Protein AF-A0A962WCU5-F1 (afdb_monomer)

Structure (mmCIF, N/CA/C/O backbone):
data_AF-A0A962WCU5-F1
#
_entry.id   AF-A0A962WCU5-F1
#
loop_
_atom_site.group_PDB
_atom_site.id
_atom_site.type_symbol
_atom_site.label_atom_id
_atom_site.label_alt_id
_atom_site.label_comp_id
_atom_site.label_asym_id
_atom_site.label_entity_id
_atom_site.label_seq_id
_atom_site.pdbx_PDB_ins_code
_atom_site.Cartn_x
_atom_site.Cartn_y
_atom_site.Cartn_z
_atom_site.occupancy
_a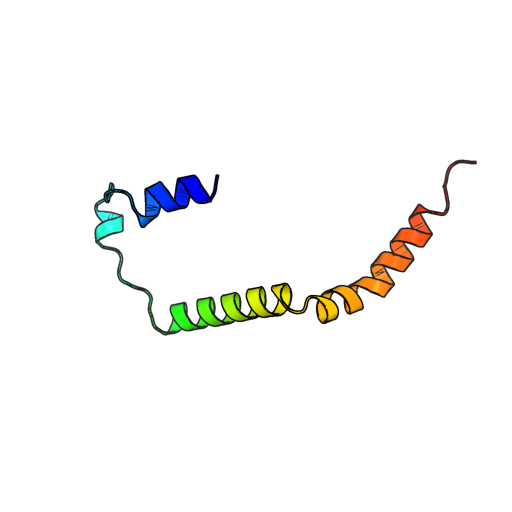tom_site.B_iso_or_equiv
_atom_site.auth_seq_id
_atom_site.auth_comp_id
_atom_site.auth_asym_id
_atom_site.auth_atom_id
_atom_site.pdbx_PDB_model_num
ATOM 1 N N . TYR A 1 1 ? -0.910 14.565 -8.980 1.00 89.38 1 TYR A N 1
ATOM 2 C CA . TYR A 1 1 ? 0.509 14.364 -9.346 1.00 89.38 1 TYR A CA 1
ATOM 3 C C . TYR A 1 1 ? 0.819 12.932 -9.786 1.00 89.38 1 TYR A C 1
ATOM 5 O O . TYR A 1 1 ? 1.323 12.772 -10.891 1.00 89.38 1 TYR A O 1
ATOM 13 N N . THR A 1 2 ? 0.459 11.894 -9.019 1.00 92.81 2 THR A N 1
ATOM 14 C CA . THR A 1 2 ? 0.771 10.482 -9.348 1.00 92.81 2 THR A CA 1
ATOM 15 C C . THR A 1 2 ? 0.277 10.026 -10.725 1.00 92.81 2 THR A C 1
ATOM 17 O O . THR A 1 2 ? 1.045 9.447 -11.482 1.00 92.81 2 THR A O 1
ATOM 20 N N . LEU A 1 3 ? -0.960 10.359 -11.112 1.00 93.12 3 LEU A N 1
ATOM 21 C CA . LEU A 1 3 ? -1.503 9.977 -12.427 1.00 93.12 3 LEU A CA 1
ATOM 22 C C . LEU A 1 3 ? -0.732 10.596 -13.608 1.00 93.12 3 LEU A C 1
ATOM 24 O O . LEU A 1 3 ? -0.516 9.947 -14.628 1.00 93.12 3 LEU A O 1
ATOM 28 N N . TRP A 1 4 ? -0.279 11.843 -13.463 1.00 94.38 4 TRP A N 1
ATOM 29 C CA . TRP A 1 4 ? 0.517 12.523 -14.489 1.00 94.38 4 TRP A CA 1
ATOM 30 C C . TRP A 1 4 ? 1.917 11.909 -14.621 1.00 94.38 4 TRP A C 1
ATOM 32 O O . TRP A 1 4 ? 2.413 11.736 -15.733 1.00 94.38 4 TRP A O 1
ATOM 42 N N . MET A 1 5 ? 2.517 11.518 -13.493 1.00 94.19 5 MET A N 1
ATOM 43 C CA . MET A 1 5 ? 3.775 10.773 -13.464 1.00 94.19 5 MET A CA 1
ATOM 44 C C . MET A 1 5 ? 3.633 9.407 -14.149 1.00 94.19 5 MET A C 1
ATOM 46 O O . MET A 1 5 ? 4.417 9.119 -15.045 1.00 94.19 5 MET A O 1
ATOM 50 N N . VAL A 1 6 ? 2.613 8.606 -13.808 1.00 93.75 6 VAL A N 1
ATOM 51 C CA . VAL A 1 6 ? 2.364 7.288 -14.432 1.00 93.75 6 VAL A CA 1
ATOM 52 C C . VAL A 1 6 ? 2.251 7.406 -15.952 1.00 93.75 6 VAL A C 1
ATOM 54 O O . VAL A 1 6 ? 2.915 6.671 -16.679 1.00 93.75 6 VAL A O 1
ATOM 57 N N . LYS A 1 7 ? 1.479 8.383 -16.443 1.00 92.25 7 LYS A N 1
ATOM 58 C CA . LYS A 1 7 ? 1.342 8.644 -17.883 1.00 92.25 7 LYS A CA 1
ATOM 59 C C . LYS A 1 7 ? 2.689 8.905 -18.565 1.00 92.25 7 LYS A C 1
ATOM 61 O O . LYS A 1 7 ? 2.909 8.425 -19.668 1.00 92.25 7 LYS A O 1
ATOM 66 N N . ARG A 1 8 ? 3.571 9.689 -17.943 1.00 91.38 8 ARG A N 1
ATOM 67 C CA . ARG A 1 8 ? 4.867 10.052 -18.535 1.00 91.38 8 ARG A CA 1
ATOM 68 C C . ARG A 1 8 ? 5.927 8.965 -18.410 1.00 91.38 8 ARG A C 1
ATOM 70 O O . ARG A 1 8 ? 6.743 8.850 -19.311 1.00 91.38 8 ARG A O 1
ATOM 77 N N . VAL A 1 9 ? 5.952 8.248 -17.292 1.00 89.19 9 VAL A N 1
ATOM 78 C CA . VAL A 1 9 ? 7.023 7.295 -16.970 1.00 89.19 9 VAL A CA 1
ATOM 79 C C . VAL A 1 9 ? 6.737 5.916 -17.558 1.00 89.19 9 VAL A C 1
ATOM 81 O O . VAL A 1 9 ? 7.646 5.307 -18.100 1.00 89.19 9 VAL A O 1
ATOM 84 N N . ILE A 1 10 ? 5.490 5.438 -17.484 1.00 88.06 10 ILE A N 1
ATOM 85 C CA . ILE A 1 10 ? 5.129 4.089 -17.952 1.00 88.06 10 ILE A CA 1
ATOM 86 C C . ILE A 1 10 ? 4.692 4.105 -19.421 1.00 88.06 10 ILE A C 1
ATOM 88 O O . ILE A 1 10 ? 5.062 3.226 -20.186 1.00 88.06 10 ILE A O 1
ATOM 92 N N . TYR A 1 11 ? 3.907 5.109 -19.824 1.00 89.25 11 TYR A N 1
ATOM 93 C CA . TYR A 1 11 ? 3.310 5.183 -21.168 1.00 89.25 11 TYR A CA 1
ATOM 94 C C . TYR A 1 11 ? 3.982 6.211 -22.093 1.00 89.25 11 TYR A C 1
ATOM 96 O O . TYR A 1 11 ? 3.522 6.429 -23.213 1.00 89.25 11 TYR A O 1
ATOM 104 N N . GLY A 1 12 ? 5.026 6.895 -21.620 1.00 86.12 12 GLY A N 1
ATOM 105 C CA . GLY A 1 12 ? 5.784 7.865 -22.408 1.00 86.12 12 GLY A CA 1
ATOM 106 C C . GLY A 1 12 ? 6.958 7.224 -23.159 1.00 86.12 12 GLY A C 1
ATOM 107 O O . GLY A 1 12 ? 7.329 6.090 -22.871 1.00 86.12 12 GLY A O 1
ATOM 108 N N . PRO A 1 13 ? 7.567 7.943 -24.118 1.00 85.69 13 PRO A N 1
ATOM 109 C CA . PRO A 1 13 ? 8.771 7.472 -24.796 1.00 85.69 13 PRO A CA 1
ATOM 110 C C . PRO A 1 13 ? 9.954 7.378 -23.822 1.00 85.69 13 PRO A C 1
ATOM 112 O O . PRO A 1 13 ? 10.098 8.211 -22.922 1.00 85.69 13 PRO A O 1
ATOM 115 N N . VAL A 1 14 ? 10.830 6.391 -24.034 1.00 83.38 14 VAL A N 1
ATOM 116 C CA . VAL A 1 14 ? 12.049 6.227 -23.232 1.00 83.38 14 VAL A CA 1
ATOM 117 C C . VAL A 1 14 ? 13.001 7.382 -23.530 1.00 83.38 14 VAL A C 1
ATOM 119 O O . VAL A 1 14 ? 13.451 7.557 -24.657 1.00 83.38 14 VAL A O 1
ATOM 122 N N . ALA A 1 15 ? 13.287 8.192 -22.512 1.00 80.06 15 ALA A N 1
ATOM 123 C CA . ALA A 1 15 ? 14.101 9.400 -22.653 1.00 80.06 15 ALA A CA 1
ATOM 124 C C . ALA A 1 15 ? 15.577 9.210 -22.253 1.00 80.06 15 ALA A C 1
ATOM 126 O O . ALA A 1 15 ? 16.373 10.123 -22.447 1.00 80.06 15 ALA A O 1
ATOM 127 N N . ASN A 1 16 ? 15.945 8.069 -21.656 1.00 82.06 16 ASN A N 1
ATOM 128 C CA . ASN A 1 16 ? 17.291 7.808 -21.138 1.00 82.06 16 ASN A CA 1
ATOM 129 C C . ASN A 1 16 ? 17.723 6.372 -21.464 1.00 82.06 16 ASN A C 1
ATOM 131 O O . ASN A 1 16 ? 17.025 5.423 -21.110 1.00 82.06 16 ASN A O 1
ATOM 135 N N . GLU A 1 17 ? 18.887 6.220 -22.094 1.00 81.88 17 GLU A N 1
ATOM 136 C CA . GLU A 1 17 ? 19.433 4.924 -22.519 1.00 81.88 17 GLU A CA 1
ATOM 137 C C . GLU A 1 17 ? 19.709 3.979 -21.340 1.00 81.88 17 GLU A C 1
ATOM 139 O O . GLU A 1 17 ? 19.493 2.777 -21.450 1.00 81.88 17 GLU A O 1
ATOM 144 N N . ASN A 1 18 ? 20.067 4.514 -20.167 1.00 82.12 18 ASN A N 1
ATOM 145 C CA . ASN A 1 18 ? 20.260 3.704 -18.958 1.00 82.12 18 ASN A CA 1
ATOM 146 C C . ASN A 1 18 ? 18.951 3.081 -18.458 1.00 82.12 18 ASN A C 1
ATOM 148 O O . ASN A 1 18 ? 18.970 2.025 -17.839 1.00 82.12 18 ASN A O 1
ATOM 152 N N . VAL A 1 19 ? 17.814 3.735 -18.716 1.00 81.31 19 VAL A N 1
ATOM 153 C CA . VAL A 1 19 ? 16.493 3.205 -18.350 1.00 81.31 19 VAL A CA 1
ATOM 154 C C . VAL A 1 19 ? 16.059 2.124 -19.339 1.00 81.31 19 VAL A C 1
ATOM 156 O O . VAL A 1 19 ? 15.394 1.175 -18.945 1.00 81.31 19 VAL A O 1
ATOM 159 N N . ALA A 1 20 ? 16.472 2.235 -20.605 1.00 82.00 20 ALA A N 1
ATOM 160 C CA . ALA A 1 20 ? 16.225 1.208 -21.617 1.00 82.00 20 ALA A CA 1
ATOM 161 C C . ALA A 1 20 ? 16.999 -0.093 -21.345 1.00 82.00 20 ALA A C 1
ATOM 163 O O . ALA A 1 20 ? 16.547 -1.162 -21.737 1.00 82.00 20 ALA A O 1
ATOM 164 N N . ALA A 1 21 ? 18.159 0.008 -20.692 1.00 88.19 21 ALA A N 1
ATOM 165 C CA . ALA A 1 21 ? 19.023 -1.122 -20.356 1.00 88.19 21 ALA A CA 1
ATOM 166 C C . ALA A 1 21 ? 18.701 -1.775 -18.997 1.00 88.19 21 ALA A C 1
ATOM 168 O O . ALA A 1 21 ? 19.430 -2.670 -18.573 1.00 88.19 21 ALA A O 1
ATOM 169 N N . LEU A 1 22 ? 17.659 -1.319 -18.292 1.00 85.50 22 LEU A N 1
ATOM 170 C CA . LEU A 1 22 ? 17.235 -1.935 -17.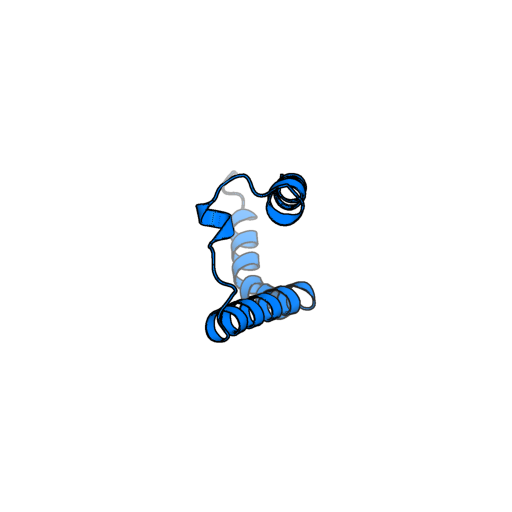035 1.00 85.50 22 LEU A CA 1
ATOM 171 C C . LEU A 1 22 ? 16.684 -3.336 -17.299 1.00 85.50 22 LEU A C 1
ATOM 173 O O . LEU A 1 22 ? 15.834 -3.529 -18.165 1.00 85.50 22 LEU A O 1
ATOM 177 N N . GLU A 1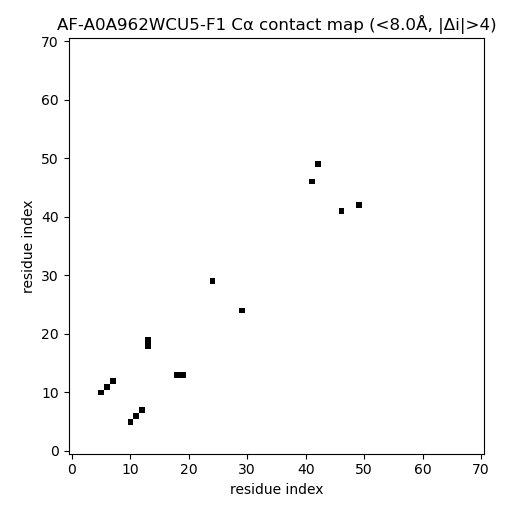 23 ? 17.160 -4.298 -16.517 1.00 85.62 23 GLU A N 1
ATOM 178 C CA . GLU A 1 23 ? 16.621 -5.651 -16.516 1.00 85.62 23 GLU A CA 1
ATOM 179 C C . GLU A 1 23 ? 15.294 -5.710 -15.753 1.00 85.62 23 GLU A C 1
ATOM 181 O O . GLU A 1 23 ? 15.037 -4.930 -14.828 1.00 85.62 23 GLU A O 1
ATOM 186 N N . ASP A 1 24 ? 14.450 -6.657 -16.157 1.00 89.31 24 ASP A N 1
ATOM 187 C CA . ASP A 1 24 ? 13.170 -6.907 -15.513 1.00 89.31 24 ASP A CA 1
ATOM 188 C C . ASP A 1 24 ? 13.334 -7.436 -14.082 1.00 89.31 24 ASP A C 1
ATOM 190 O O . ASP A 1 24 ? 14.380 -7.932 -13.658 1.00 89.31 24 ASP A O 1
ATOM 194 N N . LEU A 1 25 ? 12.239 -7.349 -13.331 1.00 90.44 25 LEU A N 1
ATOM 195 C CA . LEU A 1 25 ? 12.178 -7.775 -11.939 1.00 90.44 25 LEU A CA 1
ATOM 196 C C . LEU A 1 25 ? 12.531 -9.251 -11.766 1.00 90.44 25 LEU A C 1
ATOM 198 O O . LEU A 1 25 ? 11.950 -10.147 -12.385 1.00 90.44 25 LEU A O 1
ATOM 202 N N . ASN A 1 26 ? 13.397 -9.505 -10.794 1.00 93.62 26 ASN A N 1
ATOM 203 C CA . ASN A 1 26 ? 13.745 -10.853 -10.386 1.00 93.62 26 ASN A CA 1
ATOM 204 C C . ASN A 1 26 ? 12.615 -11.485 -9.559 1.00 93.62 26 ASN A C 1
ATOM 206 O O . ASN A 1 26 ? 11.869 -10.803 -8.850 1.00 93.62 26 ASN A O 1
ATOM 210 N N . SER A 1 27 ? 12.533 -12.818 -9.535 1.00 94.06 27 SER A N 1
ATOM 211 C CA . SER A 1 27 ? 11.471 -13.542 -8.809 1.00 94.06 27 SER A CA 1
ATOM 212 C C . SER A 1 27 ? 11.406 -13.201 -7.312 1.00 94.06 27 SER A C 1
ATOM 214 O O . SER A 1 27 ? 10.326 -13.166 -6.724 1.00 94.06 27 SER A O 1
ATOM 216 N N . ARG A 1 28 ? 12.554 -12.898 -6.690 1.00 95.94 28 ARG A N 1
ATOM 217 C CA . ARG A 1 28 ? 12.628 -12.449 -5.290 1.00 95.94 28 ARG A CA 1
ATOM 218 C C . ARG A 1 28 ? 12.012 -11.061 -5.095 1.00 95.94 28 ARG A C 1
ATOM 220 O O . ARG A 1 28 ? 11.314 -10.842 -4.111 1.00 95.94 28 ARG A O 1
ATOM 227 N N . GLU A 1 29 ? 12.274 -10.134 -6.011 1.00 95.25 29 GLU A N 1
ATOM 228 C CA . GLU A 1 29 ? 11.747 -8.764 -5.953 1.00 95.25 29 GLU A CA 1
ATOM 229 C C . GLU A 1 29 ? 10.238 -8.772 -6.167 1.00 95.25 29 GLU A C 1
ATOM 231 O O . GLU A 1 29 ? 9.499 -8.142 -5.408 1.00 95.25 29 GLU A O 1
ATOM 236 N N . PHE A 1 30 ? 9.773 -9.581 -7.120 1.00 95.38 30 PHE A N 1
ATOM 237 C CA . PHE A 1 30 ? 8.351 -9.799 -7.342 1.00 95.38 30 PHE A CA 1
ATOM 238 C C . PHE A 1 30 ? 7.648 -10.341 -6.091 1.00 95.38 30 PHE A C 1
ATOM 240 O O . PHE A 1 30 ? 6.595 -9.830 -5.719 1.00 95.38 30 PHE A O 1
ATOM 247 N N . LEU A 1 31 ? 8.239 -11.322 -5.398 1.00 97.31 31 LEU A N 1
ATOM 248 C CA . LEU A 1 31 ? 7.666 -11.883 -4.170 1.00 97.31 31 LEU A CA 1
ATOM 249 C C . LEU A 1 31 ? 7.506 -10.827 -3.067 1.00 97.31 31 LEU A C 1
ATOM 251 O O . LEU A 1 31 ? 6.459 -10.765 -2.426 1.00 97.31 31 LEU A O 1
ATOM 255 N N . ILE A 1 32 ? 8.505 -9.963 -2.873 1.00 97.12 32 ILE A N 1
ATOM 256 C CA . ILE A 1 32 ? 8.435 -8.883 -1.876 1.00 97.12 32 ILE A CA 1
ATOM 257 C C . ILE A 1 32 ? 7.334 -7.881 -2.250 1.00 97.12 32 ILE A C 1
ATOM 259 O O . ILE A 1 32 ? 6.516 -7.522 -1.401 1.00 97.12 32 ILE A O 1
ATOM 263 N N . MET A 1 33 ? 7.268 -7.465 -3.519 1.00 96.69 33 MET A N 1
ATOM 264 C CA . MET A 1 33 ? 6.216 -6.556 -3.987 1.00 96.69 33 MET A CA 1
ATOM 265 C C . MET A 1 33 ? 4.821 -7.175 -3.877 1.00 96.69 33 MET A C 1
ATOM 267 O O . MET A 1 33 ? 3.880 -6.485 -3.491 1.00 96.69 33 MET A O 1
ATOM 271 N N . ALA A 1 34 ? 4.684 -8.470 -4.161 1.00 97.06 34 ALA A N 1
ATOM 272 C CA . ALA A 1 34 ? 3.425 -9.191 -4.036 1.00 97.06 34 ALA A CA 1
ATOM 273 C C . ALA A 1 34 ? 2.952 -9.253 -2.577 1.00 97.06 34 ALA A C 1
ATOM 275 O O . ALA A 1 34 ? 1.785 -8.974 -2.308 1.00 97.06 34 ALA A O 1
ATOM 276 N N . ILE A 1 35 ? 3.847 -9.542 -1.625 1.00 97.62 35 ILE A N 1
ATOM 277 C CA . ILE A 1 35 ? 3.514 -9.540 -0.191 1.00 97.62 35 ILE A CA 1
ATOM 278 C C . ILE A 1 35 ? 3.027 -8.156 0.248 1.00 97.62 35 ILE A C 1
ATOM 280 O O . ILE A 1 35 ? 1.998 -8.050 0.917 1.00 97.62 35 ILE A O 1
ATOM 284 N N . LEU A 1 36 ? 3.726 -7.092 -0.159 1.00 97.25 36 LEU A N 1
ATOM 285 C CA . LEU A 1 36 ? 3.312 -5.722 0.149 1.00 97.25 36 LEU A CA 1
ATOM 286 C C . LEU A 1 36 ? 1.957 -5.381 -0.479 1.00 97.25 36 LEU A C 1
ATOM 288 O O . LEU A 1 36 ? 1.100 -4.816 0.198 1.00 97.25 36 LEU A O 1
ATOM 292 N N . ALA A 1 37 ? 1.730 -5.759 -1.738 1.00 97.19 37 ALA A N 1
ATOM 293 C CA . ALA A 1 37 ? 0.452 -5.547 -2.410 1.00 97.19 37 ALA A CA 1
ATOM 294 C C . ALA A 1 37 ? -0.694 -6.261 -1.678 1.00 97.19 37 ALA A C 1
ATOM 296 O O . ALA A 1 37 ? -1.739 -5.656 -1.440 1.00 97.19 37 ALA A O 1
ATOM 297 N N . VAL A 1 38 ? -0.486 -7.512 -1.256 1.00 97.81 38 VAL A N 1
ATOM 298 C CA . VAL A 1 38 ? -1.471 -8.274 -0.474 1.00 97.81 38 VAL A CA 1
ATOM 299 C C . VAL A 1 38 ? -1.742 -7.604 0.870 1.00 97.81 38 VAL A C 1
ATOM 301 O O . VAL A 1 38 ? -2.903 -7.468 1.239 1.00 97.81 38 VAL A O 1
ATOM 304 N N . ALA A 1 39 ? -0.713 -7.137 1.581 1.00 96.00 39 ALA A N 1
ATOM 305 C CA . ALA A 1 39 ? -0.889 -6.439 2.854 1.00 96.00 39 ALA A CA 1
ATOM 306 C C . ALA A 1 39 ? -1.702 -5.140 2.697 1.00 96.00 39 ALA A C 1
ATOM 308 O O . ALA A 1 39 ? -2.618 -4.887 3.480 1.00 96.00 39 ALA A O 1
ATOM 309 N N . VAL A 1 40 ? -1.415 -4.346 1.658 1.00 96.12 40 VAL A N 1
ATOM 310 C CA . VAL A 1 40 ? -2.156 -3.110 1.349 1.00 96.12 40 VAL A CA 1
ATOM 311 C C . VAL A 1 40 ? -3.610 -3.413 0.987 1.00 96.12 40 VAL A C 1
ATOM 313 O O . VAL A 1 40 ? -4.512 -2.738 1.479 1.00 96.12 40 VAL A O 1
ATOM 316 N N . LEU A 1 41 ? -3.858 -4.438 0.165 1.00 97.12 41 LEU A N 1
ATOM 317 C CA . LEU A 1 41 ? -5.216 -4.848 -0.200 1.00 97.12 41 LEU A CA 1
ATOM 318 C C . LEU A 1 41 ? -5.990 -5.397 1.001 1.00 97.12 41 LEU A C 1
ATOM 320 O O . LEU A 1 41 ? -7.139 -5.015 1.201 1.00 97.12 41 LEU A O 1
ATOM 324 N N . ALA A 1 42 ? -5.367 -6.247 1.818 1.00 95.75 42 ALA A N 1
ATOM 325 C CA . ALA A 1 42 ? -5.980 -6.798 3.023 1.00 95.75 42 ALA A CA 1
ATOM 326 C C . ALA A 1 42 ? -6.399 -5.682 3.987 1.00 95.75 42 ALA A C 1
ATOM 328 O O . ALA A 1 42 ? -7.541 -5.670 4.441 1.00 95.75 42 ALA A O 1
ATOM 329 N N . LEU A 1 43 ? -5.515 -4.707 4.225 1.00 95.50 43 LEU A N 1
ATOM 330 C CA . LEU A 1 43 ? -5.829 -3.546 5.055 1.00 95.50 43 LEU A CA 1
ATOM 331 C C . LEU A 1 43 ? -6.913 -2.655 4.428 1.00 95.50 43 LEU A C 1
ATOM 333 O O . LEU A 1 43 ? -7.760 -2.127 5.143 1.00 95.50 43 LEU A O 1
ATOM 337 N N . GLY A 1 44 ? -6.904 -2.492 3.102 1.00 95.38 44 GLY A N 1
ATOM 338 C CA . GLY A 1 44 ? -7.908 -1.708 2.381 1.00 95.38 44 GLY A CA 1
ATOM 339 C C . GLY A 1 44 ? -9.308 -2.329 2.406 1.00 95.38 44 GLY A C 1
ATOM 340 O O . GLY A 1 44 ? -10.292 -1.598 2.480 1.00 95.38 44 GLY A O 1
ATOM 341 N N . VAL A 1 45 ? -9.407 -3.662 2.366 1.00 96.75 45 VAL A N 1
ATOM 342 C CA . VAL A 1 45 ? -10.687 -4.390 2.425 1.00 96.75 45 VAL A CA 1
ATOM 343 C C . VAL A 1 45 ? -11.175 -4.550 3.865 1.00 96.75 45 VAL A C 1
ATOM 345 O O . VAL A 1 45 ? -12.363 -4.368 4.129 1.00 96.75 45 VAL A O 1
ATOM 348 N N . TYR A 1 46 ? -10.280 -4.881 4.799 1.00 95.69 46 TYR A N 1
ATOM 349 C CA . TYR A 1 46 ? -10.614 -5.114 6.202 1.00 95.69 46 TYR A CA 1
ATOM 350 C C . TYR A 1 46 ? -9.669 -4.337 7.134 1.00 95.69 46 TYR A C 1
ATOM 352 O O . TYR A 1 46 ? -8.686 -4.887 7.634 1.00 95.69 46 TYR A O 1
ATOM 360 N N . PRO A 1 47 ? -9.968 -3.051 7.404 1.00 94.00 47 PRO A N 1
ATOM 361 C CA . PRO A 1 47 ? -9.132 -2.213 8.263 1.00 94.00 47 PRO A CA 1
ATOM 362 C C . PRO A 1 47 ? -9.300 -2.500 9.765 1.00 94.00 47 PRO A C 1
ATOM 364 O O . PRO A 1 47 ? -8.48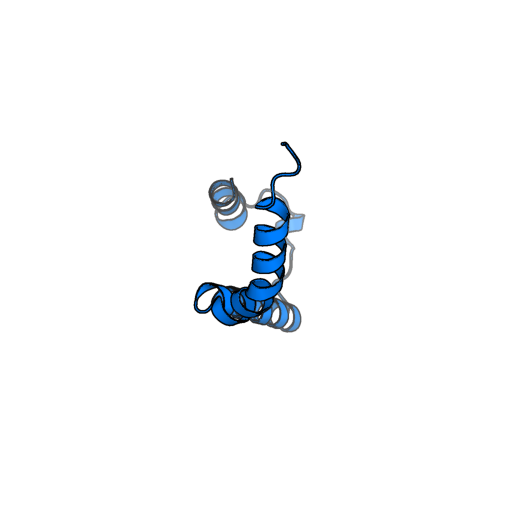0 -2.039 10.561 1.00 94.00 47 PRO A O 1
ATOM 367 N N . ALA A 1 48 ? -10.332 -3.263 10.158 1.00 92.81 48 ALA A N 1
ATOM 368 C CA . ALA A 1 48 ? -10.709 -3.482 11.557 1.00 92.81 48 ALA A CA 1
ATOM 369 C C . ALA A 1 48 ? -9.553 -3.942 12.470 1.00 92.81 48 ALA A C 1
ATOM 371 O O . ALA A 1 48 ? -9.387 -3.335 13.525 1.00 92.81 48 ALA A O 1
ATOM 372 N N . PRO A 1 49 ? -8.681 -4.897 12.075 1.00 90.38 49 PRO A N 1
ATOM 373 C CA . PRO A 1 49 ? -7.601 -5.377 12.937 1.00 90.38 49 PRO A CA 1
ATOM 374 C C . PRO A 1 49 ? -6.618 -4.275 13.332 1.00 90.38 49 PRO A C 1
ATOM 376 O O . PRO A 1 49 ? -6.090 -4.279 14.439 1.00 90.38 49 PRO A O 1
ATOM 379 N N . LEU A 1 50 ? -6.371 -3.312 12.437 1.00 90.88 50 LEU A N 1
ATOM 380 C CA . LEU A 1 50 ? -5.508 -2.175 12.742 1.00 90.88 50 LEU A CA 1
ATOM 381 C C . LEU A 1 50 ? -6.255 -1.143 13.595 1.00 90.88 50 LEU A C 1
ATOM 383 O O . LEU A 1 50 ? -5.703 -0.622 14.563 1.00 90.88 50 LEU A O 1
ATOM 387 N N . THR A 1 51 ? -7.513 -0.848 13.25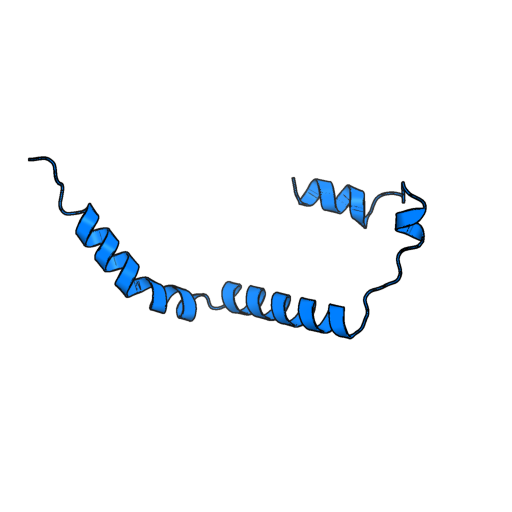8 1.00 91.62 51 THR A N 1
ATOM 388 C CA . THR A 1 51 ? -8.305 0.158 13.981 1.00 91.62 51 THR A CA 1
ATOM 389 C C . THR A 1 51 ? -8.682 -0.273 15.395 1.00 91.62 51 THR A C 1
ATOM 391 O O . THR A 1 51 ? -8.729 0.573 16.281 1.00 91.62 51 THR A O 1
ATOM 394 N N . GLU A 1 52 ? -8.902 -1.565 15.634 1.00 91.69 52 GLU A N 1
ATOM 395 C CA . GLU A 1 52 ? -9.210 -2.118 16.959 1.00 91.69 52 GLU A CA 1
ATOM 396 C C . GLU A 1 52 ? -8.023 -1.969 17.915 1.00 91.69 52 GLU A C 1
ATOM 398 O O . GLU A 1 52 ? -8.197 -1.526 19.048 1.00 91.69 52 GLU A O 1
ATOM 403 N N . VAL A 1 53 ? -6.800 -2.230 17.439 1.00 92.06 53 VAL A N 1
ATOM 404 C CA . VAL A 1 53 ? -5.574 -2.011 18.225 1.00 92.06 53 VAL A CA 1
ATOM 405 C C . VAL A 1 53 ? -5.388 -0.528 18.565 1.00 92.06 53 VAL A C 1
ATOM 407 O O . VAL A 1 53 ? -4.931 -0.191 19.656 1.00 92.06 53 VAL A O 1
ATOM 410 N N . MET A 1 54 ? -5.770 0.374 17.655 1.00 93.50 54 MET A N 1
ATOM 411 C CA . MET A 1 54 ? -5.716 1.820 17.895 1.00 93.50 54 MET A CA 1
ATOM 412 C C . MET A 1 54 ? -6.858 2.334 18.782 1.00 93.50 54 MET A C 1
ATOM 414 O O . MET A 1 54 ? -6.750 3.432 19.318 1.00 93.50 54 MET A O 1
ATOM 418 N N . HIS A 1 55 ? -7.945 1.582 18.961 1.00 91.12 55 HIS A N 1
ATOM 419 C CA . HIS A 1 55 ? -9.160 2.094 19.594 1.00 91.12 55 HIS A CA 1
ATOM 420 C C . HIS A 1 55 ? -8.912 2.583 21.026 1.00 91.12 55 HIS A C 1
ATOM 422 O O . HIS A 1 55 ? -9.222 3.727 21.350 1.00 91.12 55 HIS A O 1
ATOM 428 N N . ALA A 1 56 ? -8.256 1.763 21.852 1.00 89.75 56 ALA A N 1
ATOM 429 C CA . ALA A 1 56 ? -7.986 2.100 23.248 1.00 89.75 56 ALA A CA 1
ATOM 430 C C . ALA A 1 56 ? -7.036 3.301 23.399 1.00 89.75 56 ALA A C 1
ATOM 432 O O . ALA A 1 56 ? -7.220 4.139 24.281 1.00 89.75 56 ALA A O 1
ATOM 433 N N . SER A 1 57 ? -6.005 3.412 22.556 1.00 91.12 57 SER A N 1
ATOM 434 C CA . SER A 1 57 ? -5.061 4.536 22.626 1.00 91.12 57 SER A CA 1
ATOM 435 C C . SER A 1 57 ? -5.691 5.836 22.126 1.00 91.12 57 SER A C 1
ATOM 437 O O . SER A 1 57 ? -5.480 6.888 22.731 1.00 91.12 57 SER A O 1
ATOM 439 N N . VAL A 1 58 ? -6.511 5.765 21.075 1.00 93.00 58 VAL A N 1
ATOM 440 C CA . VAL A 1 58 ? -7.253 6.913 20.544 1.00 93.00 58 VAL A CA 1
ATOM 441 C C . VAL A 1 58 ? -8.323 7.381 21.528 1.00 93.00 58 VAL A C 1
ATOM 443 O O . VAL A 1 58 ? -8.431 8.582 21.754 1.00 93.00 58 VAL A O 1
ATOM 446 N N . GLU A 1 59 ? -9.072 6.479 22.163 1.00 90.88 59 GLU A N 1
ATOM 447 C CA . GLU A 1 59 ? -10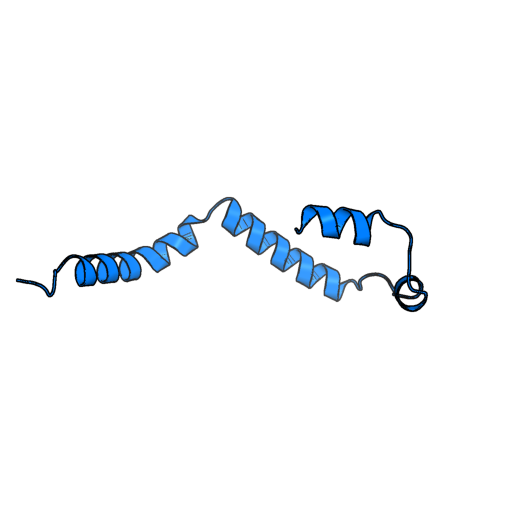.091 6.849 23.154 1.00 90.88 59 GLU A CA 1
ATOM 448 C C . GLU A 1 59 ? -9.476 7.561 24.365 1.00 90.88 59 GLU A C 1
ATOM 450 O O . GLU A 1 59 ? -9.933 8.640 24.747 1.00 90.88 59 GLU A O 1
ATOM 455 N N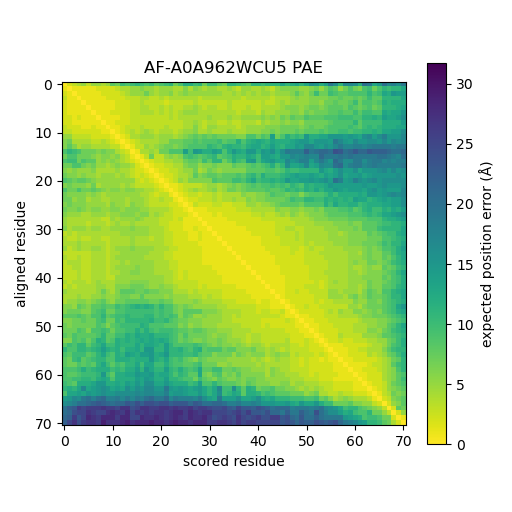 . ASN A 1 60 ? -8.380 7.023 24.908 1.00 89.19 60 ASN A N 1
ATOM 456 C CA . ASN A 1 60 ? -7.638 7.677 25.987 1.00 89.19 60 ASN A CA 1
ATOM 457 C C . ASN A 1 60 ? -7.127 9.066 25.571 1.00 89.19 60 ASN A C 1
ATOM 459 O O . ASN A 1 60 ? -7.198 10.015 26.353 1.00 89.19 60 ASN A O 1
ATOM 463 N N . LEU A 1 61 ? -6.638 9.210 24.334 1.00 89.75 61 LEU A N 1
ATOM 464 C CA . LEU A 1 61 ? -6.197 10.501 23.809 1.00 89.75 61 LEU A CA 1
ATOM 465 C C . LEU A 1 61 ? -7.365 11.490 23.697 1.00 89.75 61 LEU A C 1
ATOM 467 O O . LEU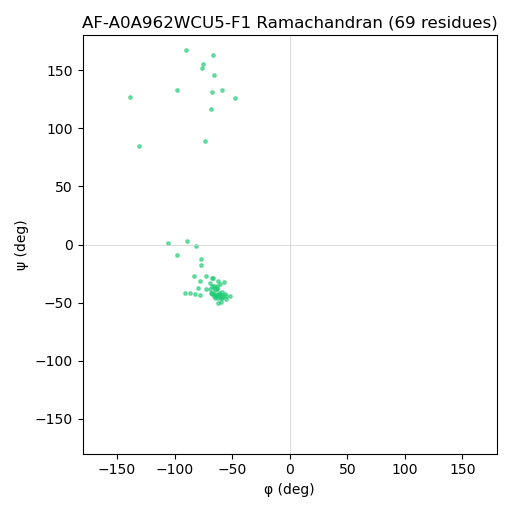 A 1 61 ? -7.226 12.636 24.120 1.00 89.75 61 LEU A O 1
ATOM 471 N N . VAL A 1 62 ? -8.516 11.047 23.182 1.00 92.69 62 VAL A N 1
ATOM 472 C CA . VAL A 1 62 ? -9.735 11.861 23.062 1.00 92.69 62 VAL A CA 1
ATOM 473 C C . VAL A 1 62 ? -10.225 12.319 24.435 1.00 92.69 62 VAL A C 1
ATOM 475 O O . VAL A 1 62 ? -10.525 13.498 24.610 1.00 92.69 62 VAL A O 1
ATOM 478 N N . GLN A 1 63 ? -10.248 11.436 25.432 1.00 88.44 63 GLN A N 1
ATOM 479 C CA . GLN A 1 63 ? -10.602 11.804 26.805 1.00 88.44 63 GLN A CA 1
ATOM 480 C C . GLN A 1 63 ? -9.624 12.833 27.386 1.00 88.44 63 GLN A C 1
ATOM 482 O O . GLN A 1 63 ? -10.051 13.808 28.004 1.00 88.44 63 GLN A O 1
ATOM 487 N N . HIS A 1 64 ? -8.321 12.666 27.145 1.00 86.25 64 HIS A N 1
ATOM 488 C CA . HIS A 1 64 ? -7.303 13.587 27.651 1.00 86.25 64 HIS A CA 1
ATOM 489 C C . HIS A 1 64 ? -7.409 14.996 27.048 1.00 86.25 64 HIS A C 1
ATOM 491 O O . HIS A 1 64 ? -7.166 15.973 27.753 1.00 86.25 64 HIS A O 1
ATOM 497 N N . ILE A 1 65 ? -7.781 15.117 25.767 1.00 89.25 65 ILE A N 1
ATOM 498 C CA . ILE A 1 65 ? -7.977 16.423 25.111 1.00 89.25 65 ILE A CA 1
ATOM 499 C C . ILE A 1 65 ? -9.365 17.025 25.377 1.00 89.25 65 ILE A C 1
ATOM 501 O O . ILE A 1 65 ? -9.507 18.245 25.336 1.00 89.25 65 ILE A O 1
ATOM 505 N N . ALA A 1 66 ? -10.384 16.198 25.644 1.00 82.88 66 ALA A N 1
ATOM 506 C CA . ALA A 1 66 ? -11.745 16.652 25.937 1.00 82.88 66 ALA A CA 1
ATOM 507 C C . ALA A 1 66 ? -11.863 17.295 27.328 1.00 82.88 66 ALA A C 1
ATOM 509 O O . ALA A 1 66 ? -12.702 18.172 27.536 1.00 82.88 66 ALA A O 1
ATOM 510 N N . VAL A 1 67 ? -11.000 16.909 28.273 1.00 75.31 67 VAL A N 1
ATOM 511 C CA . VAL A 1 67 ? -10.828 17.636 29.536 1.00 75.31 67 VAL A CA 1
ATOM 512 C C . VAL A 1 67 ? -10.053 18.926 29.242 1.00 75.31 67 VAL A C 1
ATOM 514 O O . VAL A 1 67 ? -8.823 18.964 29.266 1.00 75.31 67 VAL A O 1
ATOM 517 N N . SER A 1 68 ? -10.797 19.987 28.920 1.00 63.94 68 SER A N 1
ATOM 518 C CA . SER A 1 68 ? -10.273 21.342 28.724 1.00 63.94 68 SER A CA 1
ATOM 519 C C . SER A 1 68 ? -9.344 21.741 29.875 1.00 63.94 68 SER A C 1
ATOM 521 O O . SER A 1 68 ? -9.727 21.701 31.042 1.00 63.94 68 SER A O 1
ATOM 523 N N . LYS A 1 69 ? -8.121 22.169 29.541 1.00 61.59 69 LYS A N 1
ATOM 524 C CA . LYS A 1 69 ? -7.198 22.826 30.486 1.00 61.59 69 LYS A CA 1
ATOM 525 C C . LYS A 1 69 ? -7.505 24.318 30.677 1.00 61.59 69 LYS A C 1
ATOM 527 O O . LYS A 1 69 ? -6.789 24.984 31.422 1.00 61.59 69 LYS A O 1
ATOM 532 N N . LEU A 1 70 ? -8.516 24.847 29.987 1.00 64.44 70 LEU A N 1
ATOM 533 C CA . LEU A 1 70 ? -8.999 26.217 30.148 1.00 64.44 70 LEU A CA 1
ATOM 534 C C . LEU A 1 70 ? -10.231 26.212 31.075 1.00 64.44 70 LEU A C 1
ATOM 536 O O . LEU A 1 70 ? -11.090 25.346 30.876 1.00 64.44 70 LEU A O 1
ATOM 540 N N . PRO A 1 71 ? -10.283 27.113 32.079 1.00 60.44 71 PRO A N 1
ATOM 541 C CA . PRO A 1 71 ? -11.399 27.226 33.019 1.00 60.44 71 PRO A CA 1
ATOM 542 C C . PRO A 1 71 ? -12.715 27.621 32.341 1.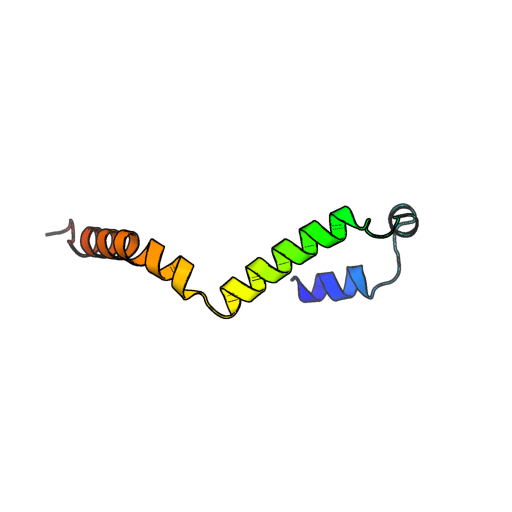00 60.44 71 PRO A C 1
ATOM 544 O O . PRO A 1 71 ? -12.664 28.267 31.268 1.00 60.44 71 PRO A O 1
#

Sequence (71 aa):
YTLWMVKRVIYGPVANENVAALEDLNSREFLIMAILAVAVLALGVYPAPLTEVMHASVENLVQHIAVSKLP

pLDDT: mean 89.42, std 8.23, range [60.44, 97.81]

Mean predicted aligned error: 7.46 Å

Solvent-accessible surface area (backbone atoms only — not comparable to full-atom values): 4409 Å² total; per-residue (Å²): 111,68,70,64,48,48,50,52,70,74,73,37,81,87,86,46,73,74,67,72,68,58,78,78,83,49,74,68,57,49,51,54,52,49,54,52,51,49,52,53,49,48,43,71,77,53,46,56,75,61,50,58,70,43,42,65,62,49,51,54,50,50,54,59,65,67,56,64,92,64,134

Secondary structure (DSSP, 8-state):
-HHHHHHHHTSSPP--HHHHTPPPPPHHHHHHHHHHHHHHHHHHH--HHHHHHHHHHHHHHHHHHHS-S--

Foldseek 3Di:
DVVVCCCCPVVNDDPDVVVVPDDDDDPVRVVVVVVVVVVVVCCVVPVCVVVVVCVVVVVVVCVVVVPDPPD

Radius of gyration: 22.2 Å; Cα contacts (8 Å, |Δi|>4): 8; chains: 1; bounding box: 32×41×58 Å